Protein AF-A0A3M2X0R2-F1 (afdb_monomer_lite)

Secondary structure (DSSP, 8-state):
--------TT--EEEEEEE-SSEEEEEEEETTS-EEEEEEEE--

Radius of gyration: 15.72 Å; chains: 1; bounding box: 46×12×39 Å

InterPro domains:
  IPR043129 ATPase, nucleotide binding domain [SSF53067] (13-43)

Sequence (44 aa):
MSSIQSMNQHSPLILAIDEGTSNAKAVLVNEQGQVVARGSRPLR

pLDDT: mean 86.98, std 17.32, range [46.06, 98.56]

Structure (mmCIF, N/CA/C/O backbone):
data_AF-A0A3M2X0R2-F1
#
_entry.id   AF-A0A3M2X0R2-F1
#
loop_
_atom_site.group_PDB
_atom_site.id
_atom_site.type_symbol
_atom_site.label_atom_id
_atom_site.label_alt_id
_atom_site.label_comp_id
_atom_site.label_asym_id
_atom_site.label_entity_id
_atom_site.label_seq_id
_atom_site.pdbx_PDB_ins_code
_atom_site.Cartn_x
_atom_site.Cartn_y
_atom_site.Cartn_z
_atom_site.occupancy
_atom_site.B_iso_or_equiv
_atom_site.auth_seq_id
_atom_site.auth_comp_id
_atom_site.auth_asym_id
_atom_site.auth_atom_id
_atom_site.pdbx_PDB_model_num
ATOM 1 N N . MET A 1 1 ? -35.821 -4.941 23.919 1.00 46.81 1 MET A N 1
ATOM 2 C CA . MET A 1 1 ? -35.071 -3.681 23.737 1.00 46.81 1 MET A CA 1
ATOM 3 C C . MET A 1 1 ? -33.864 -3.988 22.863 1.00 46.81 1 MET A C 1
ATOM 5 O O . MET A 1 1 ? -32.823 -4.354 23.386 1.00 46.81 1 MET A O 1
ATOM 9 N N . SER A 1 2 ? -34.026 -3.945 21.539 1.00 46.06 2 SER A N 1
ATOM 10 C CA . SER A 1 2 ? -32.910 -4.147 20.607 1.00 46.06 2 SER A CA 1
ATOM 11 C C . SER A 1 2 ? -32.376 -2.778 20.221 1.00 46.06 2 SER A C 1
ATOM 13 O O . SER A 1 2 ? -33.060 -2.018 19.541 1.00 46.06 2 SER A O 1
ATOM 15 N N . SER A 1 3 ? -31.192 -2.443 20.730 1.00 57.06 3 SER A N 1
ATOM 16 C CA . SER A 1 3 ? -30.477 -1.234 20.339 1.00 57.06 3 SER A CA 1
ATOM 17 C C . SER A 1 3 ? -30.114 -1.355 18.862 1.00 57.06 3 SER A C 1
ATOM 19 O O . SER A 1 3 ? -29.376 -2.261 18.476 1.00 57.06 3 SER A O 1
ATOM 21 N N . ILE A 1 4 ? -30.664 -0.466 18.036 1.00 59.19 4 ILE A N 1
ATOM 22 C CA . ILE A 1 4 ? -30.152 -0.217 16.693 1.00 59.19 4 ILE A CA 1
ATOM 23 C C . ILE A 1 4 ? -28.777 0.407 16.920 1.00 59.19 4 ILE A C 1
ATOM 25 O O . ILE A 1 4 ? -28.664 1.600 17.199 1.00 59.19 4 ILE A O 1
ATOM 29 N N . GLN A 1 5 ? -27.735 -0.424 16.889 1.00 61.75 5 GLN A N 1
ATOM 30 C CA . GLN A 1 5 ? -26.365 0.051 16.796 1.00 61.75 5 GLN A CA 1
ATOM 31 C C . GLN A 1 5 ? -26.298 0.884 15.521 1.00 61.75 5 GLN A C 1
ATOM 33 O O . GLN A 1 5 ? -26.357 0.349 14.415 1.00 61.75 5 GLN A O 1
ATOM 38 N N . SER A 1 6 ? -26.259 2.205 15.692 1.00 53.16 6 SER A N 1
ATOM 39 C CA . SER A 1 6 ? -25.906 3.129 14.627 1.00 53.16 6 SER A CA 1
ATOM 40 C C . SER A 1 6 ? -24.609 2.604 14.026 1.00 53.16 6 SER A C 1
ATOM 42 O O . SER A 1 6 ? -23.583 2.576 14.709 1.00 53.16 6 SER A O 1
ATOM 44 N N . MET A 1 7 ? -24.678 2.086 12.797 1.00 52.84 7 MET A N 1
ATOM 45 C CA . MET A 1 7 ? -23.491 1.734 12.037 1.00 52.84 7 MET A CA 1
ATOM 46 C C . MET A 1 7 ? -22.713 3.029 11.897 1.00 52.84 7 MET A C 1
ATOM 48 O O . MET A 1 7 ? -23.066 3.890 11.091 1.00 52.84 7 MET A O 1
ATOM 52 N N . ASN A 1 8 ? -21.702 3.203 12.733 1.00 54.34 8 ASN A N 1
ATOM 53 C CA . ASN A 1 8 ? -20.805 4.323 12.621 1.00 54.34 8 ASN A CA 1
ATOM 54 C C . ASN A 1 8 ? -20.013 4.071 11.332 1.00 54.34 8 ASN A C 1
ATOM 56 O O . ASN A 1 8 ? -18.991 3.396 11.349 1.00 54.34 8 ASN A O 1
ATOM 60 N N . GLN A 1 9 ? -20.521 4.557 10.193 1.00 62.16 9 GLN A N 1
ATOM 61 C CA . GLN A 1 9 ? -19.939 4.402 8.845 1.00 62.16 9 GLN A CA 1
ATOM 62 C C . GLN A 1 9 ? -18.567 5.094 8.700 1.00 62.16 9 GLN A C 1
ATOM 64 O O . GLN A 1 9 ? -18.079 5.315 7.598 1.00 62.16 9 GLN A O 1
ATOM 69 N N . HIS A 1 10 ? -17.967 5.494 9.817 1.00 68.00 10 HIS A N 1
ATOM 70 C CA . HIS A 1 10 ? -16.803 6.356 9.920 1.00 68.00 10 HIS A CA 1
ATOM 71 C C . HIS A 1 10 ? -15.819 5.823 10.971 1.00 68.00 10 HIS A C 1
ATOM 73 O O . HIS A 1 10 ? -15.172 6.608 11.663 1.00 68.00 10 HIS A O 1
ATOM 79 N N . SER A 1 11 ? -15.696 4.497 11.120 1.00 84.12 11 SER A N 1
ATOM 80 C CA . SER A 1 11 ? -14.535 3.936 11.821 1.00 84.12 11 SER A CA 1
ATOM 81 C C . SER A 1 11 ? -13.259 4.461 11.148 1.00 84.12 11 SER A C 1
ATOM 83 O O . SER A 1 11 ? -13.164 4.403 9.918 1.00 84.12 11 SER A O 1
ATOM 85 N N . PRO A 1 12 ? -12.301 5.015 11.910 1.00 90.50 12 PRO A N 1
ATOM 86 C CA . PRO A 1 12 ? -11.101 5.602 11.337 1.00 90.50 12 PRO A CA 1
ATOM 87 C C . PRO A 1 12 ? -10.283 4.536 10.604 1.00 90.50 12 PRO A C 1
ATOM 89 O O . PRO A 1 12 ? -10.126 3.407 11.073 1.00 90.50 12 PRO A O 1
ATOM 92 N N . LEU A 1 13 ? -9.756 4.915 9.442 1.00 95.81 13 LEU A N 1
ATOM 93 C CA . LEU A 1 13 ? -8.921 4.061 8.607 1.00 95.81 13 LEU A CA 1
ATOM 94 C C . LEU A 1 13 ? -7.572 4.732 8.378 1.00 95.81 13 LEU A C 1
ATOM 96 O O . LEU A 1 13 ? -7.494 5.941 8.160 1.00 95.81 13 LEU A O 1
ATOM 100 N N . ILE A 1 14 ? -6.517 3.926 8.384 1.00 97.00 14 ILE A N 1
ATOM 101 C CA . ILE A 1 14 ? -5.167 4.352 8.026 1.00 97.00 14 ILE A CA 1
ATOM 102 C C . ILE A 1 14 ? -4.879 3.846 6.617 1.00 97.00 14 ILE A C 1
ATOM 104 O O . ILE A 1 14 ? -4.948 2.643 6.356 1.00 97.00 14 ILE A O 1
ATOM 108 N N . LEU A 1 15 ? -4.545 4.766 5.711 1.00 97.56 15 LEU A N 1
ATOM 109 C CA . LEU A 1 15 ? -4.008 4.436 4.396 1.00 97.56 15 LEU A CA 1
ATOM 110 C C . LEU A 1 15 ? -2.480 4.454 4.466 1.00 97.56 15 LEU A C 1
ATOM 112 O O . LEU A 1 15 ? -1.872 5.517 4.570 1.00 97.56 15 LEU A O 1
ATOM 116 N N . ALA A 1 16 ? -1.868 3.277 4.389 1.00 97.56 16 ALA A N 1
ATOM 117 C CA . ALA A 1 16 ? -0.428 3.130 4.239 1.00 97.56 16 ALA A CA 1
ATOM 118 C C . ALA A 1 16 ? -0.075 3.034 2.749 1.00 97.56 16 ALA A C 1
ATOM 120 O O . ALA A 1 16 ? -0.633 2.198 2.032 1.00 97.56 16 ALA A O 1
ATOM 121 N N . ILE A 1 17 ? 0.850 3.879 2.292 1.00 97.62 17 ILE A N 1
ATOM 122 C CA . ILE A 1 17 ? 1.378 3.871 0.924 1.00 97.62 17 ILE A CA 1
ATOM 123 C C . ILE A 1 17 ? 2.862 3.534 0.989 1.00 97.62 17 ILE A C 1
ATOM 125 O O . ILE A 1 17 ? 3.607 4.155 1.744 1.00 97.62 17 ILE A O 1
ATOM 129 N N . ASP A 1 18 ? 3.263 2.559 0.184 1.00 97.81 18 ASP A N 1
ATOM 130 C CA . ASP A 1 18 ? 4.653 2.166 -0.021 1.00 97.81 18 ASP A CA 1
ATOM 131 C C . ASP A 1 18 ? 5.008 2.408 -1.492 1.00 97.81 18 ASP A C 1
ATOM 133 O O . ASP A 1 18 ? 4.442 1.783 -2.397 1.00 97.81 18 ASP A O 1
ATOM 137 N N . 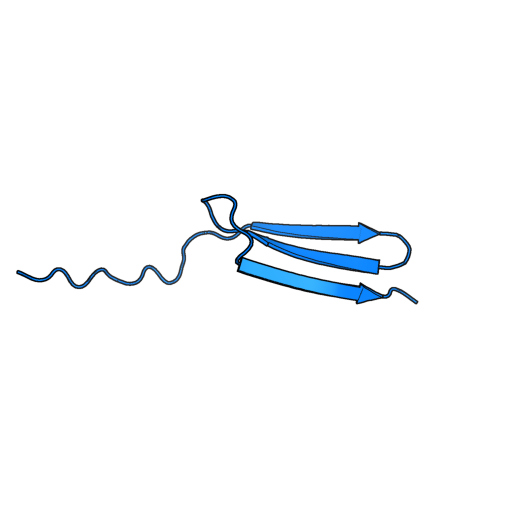GLU A 1 19 ? 5.890 3.378 -1.725 1.00 96.81 19 GLU A N 1
ATOM 138 C CA . GLU A 1 19 ? 6.391 3.742 -3.049 1.00 96.81 19 GLU A CA 1
ATOM 139 C C . GLU A 1 19 ? 7.737 3.053 -3.264 1.00 96.81 19 GLU A C 1
ATOM 141 O O . GLU A 1 19 ? 8.798 3.555 -2.902 1.00 96.81 19 GLU A O 1
ATOM 146 N N . GLY A 1 20 ? 7.671 1.835 -3.800 1.00 95.19 20 GLY A N 1
ATOM 147 C CA . GLY A 1 20 ? 8.847 1.111 -4.254 1.00 95.19 20 GLY A CA 1
ATOM 148 C C . GLY A 1 20 ? 9.211 1.502 -5.683 1.00 95.19 20 GLY A C 1
ATOM 149 O O . GLY A 1 20 ? 8.368 1.932 -6.459 1.00 95.19 20 GLY A O 1
ATOM 150 N N . THR A 1 21 ? 10.450 1.238 -6.087 1.00 96.94 21 THR A N 1
ATOM 151 C CA . THR A 1 21 ? 10.988 1.675 -7.390 1.00 96.94 21 THR A CA 1
ATOM 152 C C . THR A 1 21 ? 10.292 1.078 -8.618 1.00 96.94 21 THR A C 1
ATOM 154 O O . THR A 1 21 ? 10.293 1.686 -9.683 1.00 96.94 21 THR A O 1
ATOM 157 N N . SER A 1 22 ? 9.699 -0.113 -8.504 1.00 97.12 22 SER A N 1
ATOM 158 C CA . SER A 1 22 ? 9.023 -0.818 -9.609 1.00 97.12 22 SER A CA 1
ATOM 159 C C . SER A 1 22 ? 7.529 -1.029 -9.372 1.00 97.12 22 SER A C 1
ATOM 161 O O . SER A 1 22 ? 6.801 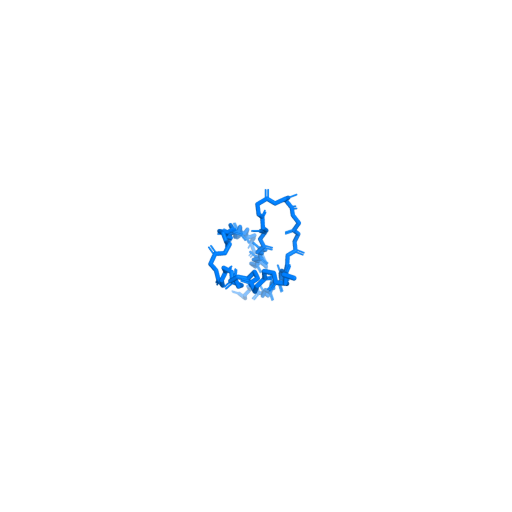-1.504 -10.248 1.00 97.12 22 SER A O 1
ATOM 163 N N . ASN A 1 23 ? 7.043 -0.723 -8.171 1.00 97.88 23 ASN A N 1
ATOM 164 C CA . ASN A 1 23 ? 5.677 -1.007 -7.771 1.00 97.88 23 ASN A CA 1
ATOM 165 C C . ASN A 1 23 ? 5.274 -0.095 -6.618 1.00 97.88 23 ASN A C 1
ATOM 167 O O . ASN A 1 23 ? 5.933 -0.078 -5.583 1.00 97.88 23 ASN A O 1
ATOM 171 N N . ALA A 1 24 ? 4.140 0.577 -6.776 1.00 98.19 24 ALA A N 1
ATOM 172 C CA . ALA A 1 24 ? 3.481 1.262 -5.680 1.00 98.19 24 ALA A CA 1
ATOM 173 C C . ALA A 1 24 ? 2.436 0.337 -5.052 1.00 98.19 24 ALA A C 1
ATOM 175 O O . ALA A 1 24 ? 1.672 -0.330 -5.764 1.00 98.19 24 ALA A O 1
ATOM 176 N N . LYS A 1 25 ? 2.372 0.323 -3.722 1.00 98.38 25 LYS A N 1
ATOM 177 C CA . LYS A 1 25 ? 1.398 -0.442 -2.939 1.00 98.38 25 LYS A CA 1
ATOM 178 C C . LYS A 1 25 ? 0.603 0.487 -2.031 1.00 98.38 25 LYS A C 1
ATOM 180 O O . LYS A 1 25 ? 1.119 1.475 -1.523 1.00 98.38 25 LYS A O 1
ATOM 185 N N . ALA A 1 26 ? -0.656 0.133 -1.813 1.00 98.44 26 ALA A N 1
ATOM 186 C CA . ALA A 1 26 ? -1.555 0.794 -0.882 1.00 98.44 26 ALA A CA 1
ATOM 187 C C . ALA A 1 26 ? -2.247 -0.258 -0.013 1.00 98.44 26 ALA A C 1
ATOM 189 O O . ALA A 1 26 ? -2.745 -1.269 -0.518 1.00 98.44 26 ALA A O 1
ATOM 190 N N . VAL A 1 27 ? -2.290 -0.023 1.294 1.00 98.31 27 VAL A N 1
ATOM 191 C CA . VAL A 1 27 ? -2.965 -0.890 2.261 1.00 98.31 27 VAL A CA 1
ATOM 192 C C . VAL A 1 27 ? -3.857 -0.033 3.141 1.00 98.31 27 VAL A C 1
ATOM 194 O O . VAL A 1 27 ? -3.405 0.955 3.713 1.00 98.31 27 VAL A O 1
ATOM 197 N N . LEU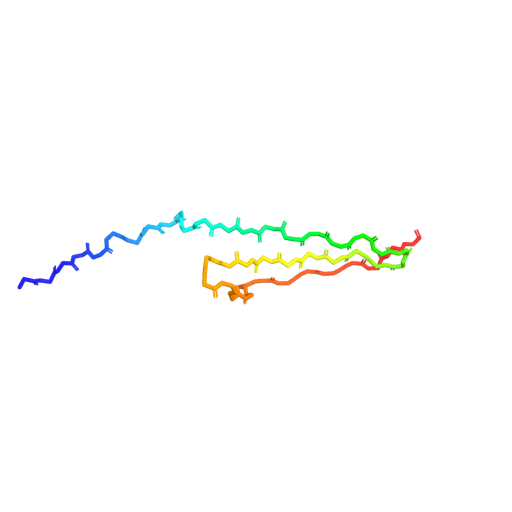 A 1 28 ? -5.124 -0.423 3.249 1.00 98.25 28 LEU A N 1
ATOM 198 C CA . LEU A 1 28 ? -6.091 0.203 4.139 1.00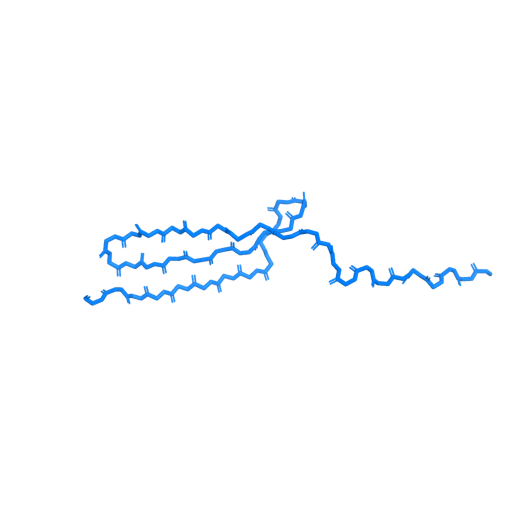 98.25 28 LEU A CA 1
ATOM 199 C C . LEU A 1 28 ? -6.229 -0.655 5.395 1.00 98.25 28 LEU A C 1
ATOM 201 O O . LEU A 1 28 ? -6.474 -1.862 5.289 1.00 98.25 28 LEU A O 1
ATOM 205 N N . VAL A 1 29 ? -6.062 -0.044 6.564 1.00 97.94 29 VAL A N 1
ATOM 206 C CA . VAL A 1 29 ? -6.052 -0.728 7.863 1.00 97.94 29 VAL A CA 1
ATOM 207 C C . VAL A 1 29 ? -7.079 -0.085 8.793 1.00 97.94 29 VAL A C 1
ATOM 209 O O . VAL A 1 29 ? -7.205 1.140 8.805 1.00 97.94 29 VAL A O 1
ATOM 212 N N . ASN A 1 30 ? -7.816 -0.894 9.554 1.00 95.69 30 ASN A N 1
ATOM 213 C CA . ASN A 1 30 ? -8.713 -0.405 10.605 1.00 95.69 30 ASN A CA 1
ATOM 214 C C . ASN A 1 30 ? -7.986 -0.215 11.950 1.00 95.69 30 ASN A C 1
ATOM 216 O O . ASN A 1 30 ? -6.813 -0.549 12.107 1.00 95.69 30 ASN A O 1
ATOM 220 N N . GLU A 1 31 ? -8.694 0.316 12.942 1.00 94.56 31 GLU A N 1
ATOM 221 C CA . GLU A 1 31 ? -8.164 0.580 14.289 1.00 94.56 31 GLU A CA 1
ATOM 222 C C . GLU A 1 31 ? -7.721 -0.687 15.054 1.00 94.56 31 GLU A C 1
ATOM 224 O O . GLU A 1 31 ? -6.912 -0.598 15.973 1.00 94.56 31 GLU A O 1
ATOM 229 N N . GLN A 1 32 ? -8.185 -1.876 14.654 1.00 95.31 32 GLN A N 1
ATOM 230 C CA . GLN A 1 32 ? -7.727 -3.162 15.194 1.00 95.31 32 GLN A CA 1
ATOM 231 C C . GLN A 1 32 ? -6.428 -3.657 14.530 1.00 95.31 32 GLN A C 1
ATOM 233 O O . GLN A 1 32 ? -5.969 -4.763 14.818 1.00 95.31 32 GLN A O 1
ATOM 238 N N . GLY A 1 33 ? -5.840 -2.876 13.617 1.00 95.00 33 GLY A N 1
ATOM 239 C CA . GLY A 1 33 ? -4.655 -3.269 12.855 1.00 95.00 33 GLY A CA 1
ATOM 240 C C . GLY A 1 33 ? -4.951 -4.276 11.739 1.00 95.00 33 GLY A C 1
ATOM 241 O O .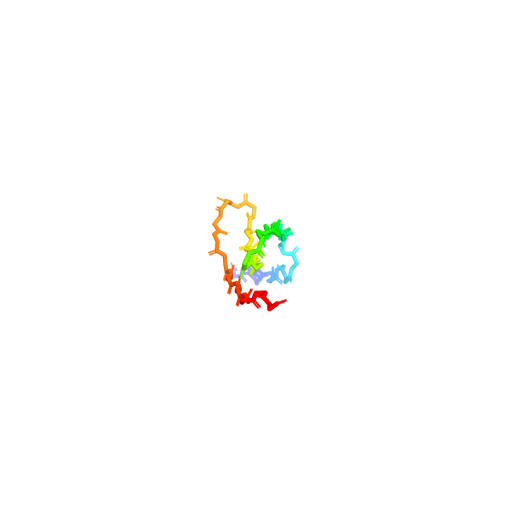 GLY A 1 33 ? -4.027 -4.874 11.186 1.00 95.00 33 GLY A O 1
ATOM 242 N N . GLN A 1 34 ? -6.222 -4.492 11.392 1.00 97.06 34 GLN A N 1
ATOM 243 C CA . GLN A 1 34 ? -6.617 -5.446 10.360 1.00 97.06 34 GLN A CA 1
ATOM 244 C C . GLN A 1 34 ? -6.602 -4.785 8.986 1.00 97.06 34 GLN A C 1
ATOM 246 O O . GLN A 1 34 ? -7.107 -3.677 8.802 1.00 97.06 34 GLN A O 1
ATOM 251 N N . VAL A 1 35 ? -6.070 -5.496 7.993 1.00 97.31 35 VAL A N 1
ATOM 252 C CA . VAL A 1 35 ? -6.113 -5.043 6.602 1.00 97.31 35 VAL A CA 1
ATOM 253 C C . VAL A 1 35 ? -7.507 -5.267 6.031 1.00 97.31 35 VAL A C 1
ATOM 255 O O . VAL A 1 35 ? -7.960 -6.405 5.940 1.00 97.31 35 VAL A O 1
ATOM 258 N N . VAL A 1 36 ? -8.146 -4.187 5.592 1.00 97.25 36 VAL A N 1
ATOM 259 C CA . VAL A 1 36 ? -9.503 -4.211 5.025 1.00 97.25 36 VAL A CA 1
ATOM 260 C C . VAL A 1 36 ? -9.514 -4.071 3.502 1.00 97.25 36 VAL A C 1
ATOM 262 O O . VAL A 1 36 ? -10.452 -4.520 2.852 1.00 97.25 36 VAL A O 1
ATOM 265 N N . ALA A 1 37 ? -8.459 -3.501 2.909 1.00 97.88 37 ALA A N 1
ATOM 266 C CA . ALA A 1 37 ? -8.273 -3.453 1.461 1.00 97.88 37 ALA A CA 1
ATOM 267 C C . ALA A 1 37 ? -6.788 -3.364 1.085 1.00 97.88 37 ALA A C 1
ATOM 269 O O . ALA A 1 37 ? -5.953 -2.888 1.859 1.00 97.88 37 ALA A O 1
ATOM 270 N N . ARG A 1 38 ? -6.460 -3.821 -0.128 1.00 98.56 38 ARG A N 1
ATOM 271 C CA . ARG A 1 38 ? -5.115 -3.756 -0.710 1.00 98.56 38 ARG A CA 1
ATOM 272 C C . ARG A 1 38 ? -5.204 -3.309 -2.163 1.00 98.56 38 ARG A C 1
ATOM 274 O O . ARG A 1 38 ? -6.096 -3.740 -2.887 1.00 98.56 38 ARG A O 1
ATOM 281 N N . GLY A 1 39 ? -4.248 -2.498 -2.589 1.00 98.12 39 GLY A N 1
ATOM 282 C CA . GLY A 1 39 ? -4.048 -2.105 -3.976 1.00 98.12 39 GLY A CA 1
ATOM 283 C C . GLY A 1 39 ? -2.567 -2.144 -4.325 1.00 98.12 39 GLY A C 1
ATOM 284 O O . GLY A 1 39 ? -1.708 -1.907 -3.477 1.00 98.12 39 GLY A O 1
ATOM 285 N N . SER A 1 40 ? -2.251 -2.451 -5.577 1.00 98.12 40 SER A N 1
ATOM 286 C CA . SER A 1 40 ? -0.884 -2.325 -6.077 1.00 98.12 40 SER A CA 1
ATOM 287 C C . SER A 1 40 ? -0.882 -1.997 -7.555 1.00 98.12 40 SER A C 1
ATOM 289 O O . SER A 1 40 ? -1.755 -2.462 -8.289 1.00 98.12 40 SER A O 1
ATOM 291 N N . ARG A 1 41 ? 0.125 -1.247 -7.992 1.00 97.88 41 ARG A N 1
ATOM 292 C CA . ARG A 1 41 ? 0.313 -0.883 -9.392 1.00 97.88 41 ARG A CA 1
ATOM 293 C C . ARG A 1 41 ? 1.798 -0.951 -9.755 1.00 97.88 41 ARG A C 1
ATOM 295 O O . ARG A 1 41 ? 2.598 -0.303 -9.081 1.00 97.88 41 ARG A O 1
ATOM 302 N N . PRO A 1 42 ? 2.181 -1.671 -10.825 1.00 97.69 42 PRO A N 1
ATOM 303 C CA . PR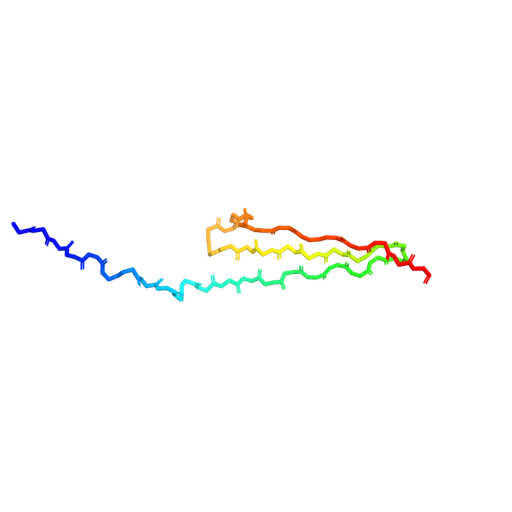O A 1 42 ? 3.520 -1.561 -11.392 1.00 97.69 42 PRO A CA 1
ATOM 304 C C . PRO A 1 42 ? 3.833 -0.120 -11.812 1.00 97.69 42 PRO A C 1
ATOM 306 O O . PRO A 1 42 ? 2.977 0.575 -12.375 1.00 97.69 42 PRO A O 1
ATOM 309 N N . LEU A 1 43 ? 5.055 0.319 -11.545 1.00 91.12 43 LEU A N 1
ATOM 310 C CA . LEU A 1 43 ? 5.598 1.577 -12.039 1.00 91.12 43 LEU A CA 1
ATOM 311 C C . LEU A 1 43 ? 6.382 1.267 -13.319 1.00 91.12 43 LEU A C 1
ATOM 313 O O . LEU A 1 43 ? 7.082 0.257 -13.382 1.00 91.12 43 LEU A O 1
ATOM 317 N N . ARG A 1 44 ? 6.147 2.063 -14.363 1.00 82.94 44 ARG A N 1
ATOM 318 C CA . ARG A 1 44 ? 6.868 1.980 -15.636 1.00 82.94 44 ARG A CA 1
ATOM 319 C C . ARG A 1 44 ? 7.964 3.024 -15.649 1.00 82.94 44 ARG A C 1
ATOM 321 O O . ARG A 1 44 ? 7.685 4.110 -15.095 1.00 82.94 44 ARG A O 1
#

Organism: Pseudomonas syringae pv. maculicola (NCBI:txid59511)

Foldseek 3Di:
DDDPPPPPVPQDWDWDWDDDPFKIKIFIAGPVRDTPDIDMDTDD